Protein AF-A0A948E119-F1 (afdb_monomer)

Radius of gyration: 11.03 Å; Cα contacts (8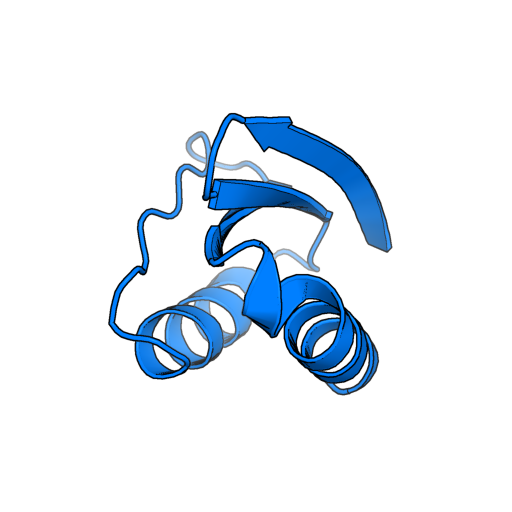 Å, |Δi|>4): 94; chains: 1; bounding box: 27×19×30 Å

Structure (mmCIF, N/CA/C/O backbone):
data_AF-A0A948E119-F1
#
_entry.id   AF-A0A948E119-F1
#
loop_
_atom_site.group_PDB
_atom_site.id
_atom_site.type_symbol
_atom_site.label_atom_id
_atom_site.label_alt_id
_atom_site.label_comp_id
_atom_site.label_asym_id
_atom_site.label_entity_id
_atom_site.label_seq_id
_atom_site.pdbx_PDB_ins_code
_atom_site.Cartn_x
_atom_site.Cartn_y
_atom_site.Cartn_z
_atom_site.occupancy
_atom_site.B_iso_or_equiv
_atom_site.auth_seq_id
_atom_site.auth_comp_id
_atom_site.auth_asym_id
_atom_site.auth_atom_id
_atom_site.pdbx_PDB_model_num
ATOM 1 N N . MET A 1 1 ? 4.594 -6.084 -2.757 1.00 83.94 1 MET A N 1
ATOM 2 C CA . MET A 1 1 ? 4.697 -6.959 -1.558 1.00 83.94 1 MET A CA 1
ATOM 3 C C . MET A 1 1 ? 4.680 -6.088 -0.313 1.00 83.94 1 MET A C 1
ATOM 5 O O . MET A 1 1 ? 5.472 -5.153 -0.264 1.00 83.94 1 MET A O 1
ATOM 9 N N . ILE A 1 2 ? 3.793 -6.359 0.651 1.00 88.56 2 ILE A N 1
ATOM 10 C CA . ILE A 1 2 ? 3.740 -5.617 1.924 1.00 88.56 2 ILE A CA 1
ATOM 11 C C . ILE A 1 2 ? 4.961 -5.981 2.774 1.00 88.56 2 ILE A C 1
ATOM 13 O O . ILE A 1 2 ? 5.292 -7.156 2.905 1.00 88.56 2 ILE A O 1
ATOM 17 N N . LEU A 1 3 ? 5.627 -4.962 3.310 1.00 89.25 3 LEU A N 1
ATOM 18 C CA . LEU A 1 3 ? 6.833 -5.065 4.131 1.00 89.25 3 LEU A CA 1
ATOM 19 C C . LEU A 1 3 ? 6.513 -4.872 5.616 1.00 89.25 3 LEU A C 1
ATOM 21 O O . LEU A 1 3 ? 6.989 -5.641 6.446 1.00 89.25 3 LEU A O 1
ATOM 25 N N . SER A 1 4 ? 5.698 -3.870 5.953 1.00 92.19 4 SER A N 1
ATOM 26 C CA . SER A 1 4 ? 5.251 -3.624 7.326 1.00 92.19 4 SER A CA 1
ATOM 27 C C . SER A 1 4 ? 3.888 -2.942 7.362 1.00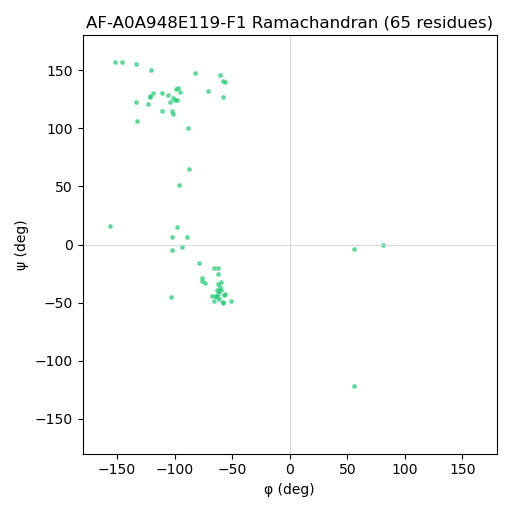 92.19 4 SER A C 1
ATOM 29 O O . SER A 1 4 ? 3.466 -2.304 6.395 1.00 92.19 4 SER A O 1
ATOM 31 N N . ILE A 1 5 ? 3.198 -3.109 8.489 1.00 92.19 5 ILE A N 1
ATOM 32 C CA . ILE A 1 5 ? 1.961 -2.407 8.819 1.00 92.19 5 ILE A CA 1
ATOM 33 C C . ILE A 1 5 ? 2.104 -1.906 10.251 1.00 92.19 5 ILE A C 1
ATOM 35 O O . ILE A 1 5 ? 2.370 -2.696 11.156 1.00 92.19 5 ILE A O 1
ATOM 39 N N . GLU A 1 6 ? 1.974 -0.598 10.431 1.00 92.25 6 GLU A N 1
ATOM 40 C CA . GLU A 1 6 ? 2.112 0.081 11.716 1.00 92.25 6 GLU A CA 1
ATOM 41 C C . GLU A 1 6 ? 0.835 0.853 12.020 1.00 92.25 6 GLU A C 1
ATOM 43 O O . GLU A 1 6 ? 0.452 1.751 11.270 1.00 92.25 6 GLU A O 1
ATOM 48 N N . ASN A 1 7 ? 0.193 0.536 13.140 1.00 89.12 7 ASN A N 1
ATOM 49 C CA . ASN A 1 7 ? -1.019 1.220 13.568 1.00 89.12 7 ASN A CA 1
ATOM 50 C C . ASN A 1 7 ? -0.627 2.282 14.594 1.00 89.12 7 ASN A C 1
ATOM 52 O O . ASN A 1 7 ? 0.020 1.979 15.601 1.00 8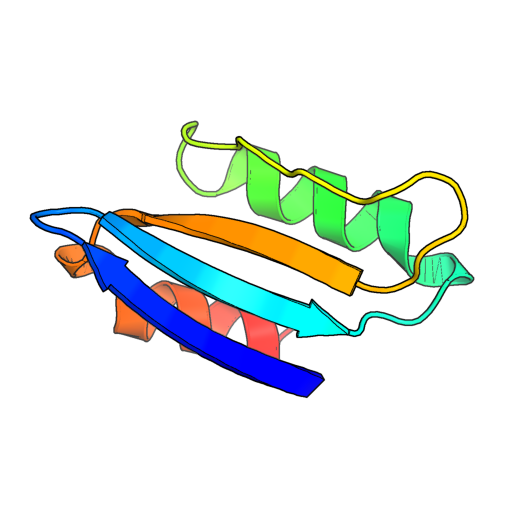9.12 7 ASN A O 1
ATOM 56 N N . LYS A 1 8 ? -1.002 3.533 14.332 1.00 83.25 8 LYS A N 1
ATOM 57 C CA . LYS A 1 8 ? -0.794 4.643 15.253 1.00 83.25 8 LYS A CA 1
ATOM 58 C C . LYS A 1 8 ? -2.089 5.433 15.377 1.00 83.25 8 LYS A C 1
ATOM 60 O O . LYS A 1 8 ? -2.431 6.198 14.481 1.00 83.25 8 LYS A O 1
ATOM 65 N N . GLU A 1 9 ? -2.743 5.274 16.526 1.00 85.50 9 GLU A N 1
ATOM 66 C CA . GLU A 1 9 ? -4.037 5.904 16.815 1.00 85.50 9 GLU A CA 1
ATOM 67 C C . GLU A 1 9 ? -5.061 5.518 15.734 1.00 85.50 9 GLU A C 1
ATOM 69 O O . GLU A 1 9 ? -5.267 4.327 15.513 1.00 85.50 9 GLU A O 1
ATOM 74 N N . ASP A 1 10 ? -5.644 6.497 15.041 1.00 88.12 10 ASP A N 1
ATOM 75 C CA . ASP A 1 10 ? -6.662 6.300 14.002 1.00 88.12 10 ASP A CA 1
ATOM 76 C C . ASP A 1 10 ? -6.075 6.121 12.590 1.00 88.12 10 ASP A C 1
ATOM 78 O O . ASP A 1 10 ? -6.818 6.086 11.609 1.00 88.12 10 ASP A O 1
ATOM 82 N N . ILE A 1 11 ? -4.745 6.035 12.460 1.00 87.81 11 ILE A N 1
ATOM 83 C CA . ILE A 1 11 ? -4.053 5.921 11.172 1.00 87.81 11 ILE A CA 1
ATOM 84 C C . ILE A 1 11 ? -3.220 4.641 11.130 1.00 87.81 11 ILE A C 1
ATOM 86 O O . ILE A 1 11 ? -2.326 4.421 11.951 1.00 87.81 11 ILE A O 1
ATOM 90 N N . THR A 1 12 ? -3.435 3.835 10.095 1.00 89.38 12 THR A N 1
ATOM 91 C CA . THR A 1 12 ? -2.542 2.742 9.727 1.00 89.38 12 THR A CA 1
ATOM 92 C C . THR A 1 12 ? -1.559 3.192 8.651 1.00 89.38 12 THR A C 1
ATOM 94 O O . THR A 1 12 ? -1.942 3.741 7.619 1.00 89.38 12 THR A O 1
ATOM 97 N N . LYS A 1 13 ? -0.272 2.908 8.851 1.00 89.94 13 LYS A N 1
ATOM 98 C CA . LYS A 1 13 ? 0.768 3.034 7.829 1.00 89.94 13 LYS A CA 1
ATOM 99 C C . LYS A 1 13 ? 1.073 1.673 7.233 1.00 89.94 13 LYS A C 1
ATOM 101 O O . LYS A 1 13 ? 1.447 0.750 7.949 1.00 89.94 13 LYS A O 1
ATOM 106 N N . ILE A 1 14 ? 0.960 1.564 5.919 1.00 89.88 14 ILE A N 1
ATOM 107 C CA . ILE A 1 14 ? 1.262 0.366 5.146 1.00 89.88 14 ILE A CA 1
ATOM 108 C C . ILE A 1 14 ? 2.512 0.652 4.321 1.00 89.88 14 ILE A C 1
ATOM 110 O O . ILE A 1 14 ? 2.498 1.495 3.424 1.00 89.88 14 ILE A O 1
ATOM 114 N N . THR A 1 15 ? 3.593 -0.066 4.607 1.00 90.50 15 THR A N 1
ATOM 115 C CA . THR A 1 15 ? 4.839 0.013 3.841 1.00 90.50 15 THR A CA 1
ATOM 116 C C . THR A 1 15 ? 4.913 -1.179 2.910 1.00 90.50 15 THR A C 1
ATOM 118 O O . THR A 1 15 ? 4.808 -2.325 3.350 1.00 90.50 15 THR A O 1
ATOM 121 N N . PHE A 1 16 ? 5.115 -0.946 1.619 1.00 89.00 16 PHE A N 1
ATOM 122 C CA . PHE A 1 16 ? 5.196 -2.012 0.627 1.00 89.00 16 PHE A CA 1
ATOM 123 C C . PHE A 1 16 ? 6.195 -1.679 -0.483 1.00 89.00 16 PHE A C 1
ATOM 125 O O . PHE A 1 16 ? 6.523 -0.523 -0.736 1.00 89.00 16 PHE A O 1
ATOM 132 N N . SER A 1 17 ? 6.693 -2.715 -1.153 1.00 89.00 17 SER A N 1
ATOM 133 C CA . SER A 1 17 ? 7.527 -2.576 -2.347 1.00 89.00 17 SER A CA 1
ATOM 134 C C . SER A 1 17 ? 6.691 -2.723 -3.618 1.00 89.00 17 SER A C 1
ATOM 136 O O . SER A 1 17 ? 5.882 -3.658 -3.721 1.00 89.00 17 SER A O 1
ATOM 138 N N . ALA A 1 18 ? 6.927 -1.824 -4.576 1.00 87.12 18 ALA A N 1
ATOM 139 C CA . ALA A 1 18 ? 6.346 -1.823 -5.916 1.00 87.12 18 ALA A CA 1
ATOM 140 C C . ALA A 1 18 ? 7.449 -1.903 -6.992 1.00 87.12 18 ALA A C 1
ATOM 142 O O . ALA A 1 18 ? 8.554 -1.404 -6.770 1.00 87.12 18 ALA A O 1
ATOM 143 N N . PRO A 1 19 ? 7.189 -2.494 -8.173 1.00 87.88 19 PRO A N 1
ATOM 144 C CA . PRO A 1 19 ? 8.120 -2.432 -9.300 1.00 87.88 19 PRO A CA 1
ATOM 145 C C . PRO A 1 19 ? 8.419 -0.981 -9.695 1.00 87.88 19 PRO A C 1
ATOM 147 O O . PRO A 1 19 ? 7.517 -0.139 -9.702 1.00 87.88 19 PRO A O 1
ATOM 150 N N . ARG A 1 20 ? 9.678 -0.677 -10.035 1.00 82.56 20 ARG A N 1
ATOM 151 C CA . ARG A 1 20 ? 10.140 0.705 -10.260 1.00 82.56 20 ARG A CA 1
ATOM 152 C C . ARG A 1 20 ? 9.370 1.395 -11.385 1.00 82.56 20 ARG A C 1
ATOM 154 O O . ARG A 1 20 ? 9.013 2.563 -11.267 1.00 82.56 20 ARG A O 1
ATOM 161 N N . GLU A 1 21 ? 9.076 0.652 -12.441 1.00 86.38 21 GLU A N 1
ATOM 162 C CA . GLU A 1 21 ? 8.298 1.068 -13.604 1.00 86.38 21 GLU A CA 1
ATOM 163 C C . GLU A 1 21 ? 6.828 1.369 -13.280 1.00 86.38 21 GLU A C 1
ATOM 165 O O . GLU A 1 21 ? 6.179 2.109 -14.015 1.00 86.38 21 GLU A O 1
ATOM 170 N N . LYS A 1 22 ? 6.309 0.848 -12.161 1.00 86.38 22 LYS A N 1
ATOM 171 C CA . LYS A 1 22 ? 4.930 1.068 -11.714 1.00 86.38 22 LYS A CA 1
ATOM 172 C C . LYS A 1 22 ? 4.803 2.093 -10.591 1.00 86.38 22 LYS A C 1
ATOM 174 O O . LYS A 1 22 ? 3.677 2.425 -10.244 1.00 86.38 22 LYS A O 1
ATOM 179 N N . ILE A 1 23 ? 5.895 2.632 -10.034 1.00 83.88 23 ILE A N 1
ATOM 180 C CA . ILE A 1 23 ? 5.823 3.550 -8.877 1.00 83.88 23 ILE A CA 1
ATOM 181 C C . ILE A 1 23 ? 4.833 4.692 -9.136 1.00 83.88 23 ILE A C 1
ATOM 183 O O . ILE A 1 23 ? 3.954 4.914 -8.313 1.00 83.88 23 ILE A O 1
ATOM 187 N N . ALA A 1 24 ? 4.915 5.360 -10.292 1.00 84.12 24 ALA A N 1
ATOM 188 C CA . ALA A 1 24 ? 4.009 6.459 -10.640 1.00 84.12 24 ALA A CA 1
ATOM 189 C C . ALA A 1 24 ? 2.529 6.030 -10.689 1.00 84.12 24 ALA A C 1
ATOM 191 O O . ALA A 1 24 ? 1.661 6.781 -10.253 1.00 84.12 24 ALA A O 1
ATOM 192 N N . PHE A 1 25 ? 2.253 4.813 -11.164 1.00 86.69 25 PHE A N 1
ATOM 193 C CA . PHE A 1 25 ? 0.908 4.239 -11.182 1.00 86.69 25 PHE A CA 1
ATOM 194 C C . PHE A 1 25 ? 0.380 3.998 -9.761 1.00 86.69 25 PHE A C 1
ATOM 196 O O . PHE A 1 25 ? -0.714 4.457 -9.443 1.00 86.69 25 PHE A O 1
ATOM 203 N N . TYR A 1 26 ? 1.175 3.367 -8.886 1.00 86.56 26 TYR A N 1
ATOM 204 C CA . TYR A 1 26 ? 0.805 3.200 -7.474 1.00 86.56 26 TYR A CA 1
ATOM 205 C C . TYR A 1 26 ? 0.545 4.558 -6.813 1.00 86.56 26 TYR A C 1
ATOM 207 O O . TYR A 1 26 ? -0.457 4.709 -6.123 1.00 86.56 26 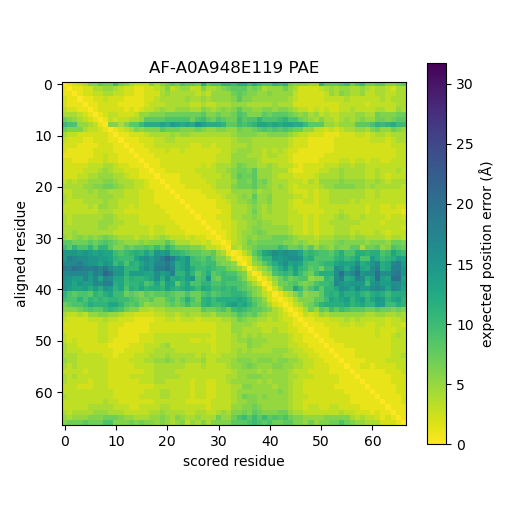TYR A O 1
ATOM 215 N N . ARG A 1 27 ? 1.392 5.569 -7.064 1.00 82.12 27 ARG A N 1
ATOM 216 C CA . ARG A 1 27 ? 1.202 6.901 -6.472 1.00 82.12 27 ARG A CA 1
ATOM 217 C C . ARG A 1 27 ? -0.149 7.506 -6.833 1.00 82.12 27 ARG A C 1
ATOM 219 O O . ARG A 1 27 ? -0.880 7.922 -5.941 1.00 82.12 27 ARG A O 1
ATOM 226 N N . PHE A 1 28 ? -0.474 7.482 -8.123 1.00 82.94 28 PHE A N 1
ATOM 227 C CA . PHE A 1 28 ? -1.699 8.055 -8.669 1.00 82.94 28 PHE A CA 1
ATOM 228 C C . PHE A 1 28 ? -2.968 7.401 -8.101 1.00 82.94 28 PHE A C 1
ATOM 230 O O . PHE A 1 28 ? -3.897 8.095 -7.683 1.00 82.94 28 PHE A O 1
ATOM 237 N N . ILE A 1 29 ? -3.006 6.065 -8.056 1.00 85.06 29 ILE A N 1
ATOM 238 C CA . ILE A 1 29 ? -4.164 5.327 -7.532 1.00 85.06 29 ILE A CA 1
ATOM 239 C C . ILE A 1 29 ? -4.352 5.595 -6.034 1.00 85.06 29 ILE A C 1
ATOM 241 O O . ILE A 1 29 ? -5.469 5.863 -5.597 1.00 85.06 29 ILE A O 1
ATOM 245 N N . LEU A 1 30 ? -3.269 5.569 -5.254 1.00 84.50 30 LEU A N 1
ATOM 246 C CA . LEU A 1 30 ? -3.342 5.705 -3.798 1.00 84.50 30 LEU A CA 1
ATOM 247 C C . LEU A 1 30 ? -3.652 7.135 -3.335 1.00 84.50 30 LEU A C 1
ATOM 249 O O . LEU A 1 30 ? -4.338 7.306 -2.332 1.00 84.50 30 LEU A O 1
ATOM 253 N N . GLU A 1 31 ? -3.196 8.163 -4.058 1.00 79.94 31 GLU A N 1
ATOM 254 C CA . GLU A 1 31 ? -3.601 9.556 -3.799 1.00 79.94 31 GLU A CA 1
ATOM 255 C C . GLU A 1 31 ? -5.110 9.762 -4.002 1.00 79.94 31 GLU A C 1
ATOM 257 O O . GLU A 1 31 ? -5.740 10.516 -3.261 1.00 79.94 31 GLU A O 1
ATOM 262 N N . SER A 1 32 ? -5.698 9.048 -4.966 1.00 76.19 32 SER A N 1
ATOM 263 C CA . SER A 1 32 ? -7.123 9.150 -5.301 1.00 76.19 32 SER A CA 1
ATOM 264 C C . SER A 1 32 ? -8.041 8.392 -4.334 1.00 76.19 32 SER A C 1
ATOM 266 O O . SER A 1 32 ? -9.249 8.612 -4.353 1.00 76.19 32 SER A O 1
ATOM 268 N N . TYR A 1 33 ? -7.495 7.482 -3.522 1.00 74.56 33 TYR A N 1
ATOM 269 C CA . TYR A 1 33 ? -8.286 6.525 -2.747 1.00 74.56 33 TYR A CA 1
ATOM 270 C C . TYR A 1 33 ? -8.971 7.134 -1.513 1.00 74.56 33 TYR A C 1
ATOM 272 O O . TYR A 1 33 ? -10.063 6.696 -1.175 1.00 74.56 33 TYR A O 1
ATOM 280 N N . ASP A 1 34 ? -8.390 8.152 -0.863 1.00 66.00 34 ASP A N 1
ATOM 281 C CA . ASP A 1 34 ? -8.993 8.711 0.367 1.00 66.00 34 ASP A CA 1
ATOM 282 C C . ASP A 1 34 ? -8.601 10.172 0.683 1.00 66.00 34 ASP A C 1
ATOM 284 O O . ASP A 1 34 ? -8.736 10.630 1.813 1.00 66.00 34 ASP A O 1
ATOM 288 N N . ASN A 1 35 ? -8.049 10.934 -0.276 1.00 57.84 35 ASN A N 1
ATOM 289 C CA . ASN A 1 35 ? -7.488 12.292 -0.074 1.00 57.84 35 ASN A CA 1
ATOM 290 C C . ASN A 1 35 ? -6.383 12.415 1.011 1.00 57.84 35 ASN A C 1
ATOM 292 O O . ASN A 1 35 ? -5.783 13.479 1.163 1.00 57.84 35 ASN A O 1
ATOM 296 N N . LEU A 1 36 ? -6.062 11.338 1.735 1.00 60.34 36 LEU A N 1
ATOM 297 C CA . LEU A 1 36 ? -5.002 11.222 2.740 1.00 60.34 36 LEU A CA 1
ATOM 298 C C . LEU A 1 36 ? -3.733 10.615 2.114 1.00 60.34 36 LEU A C 1
ATOM 300 O O . LEU A 1 36 ? -3.155 9.642 2.584 1.00 60.34 36 LEU A O 1
ATOM 304 N N . GLY A 1 37 ? -3.285 11.182 0.997 1.00 54.50 37 GLY A N 1
ATOM 305 C CA . GLY A 1 37 ? -2.120 10.694 0.260 1.00 54.50 37 GLY A CA 1
ATOM 306 C C . GLY A 1 37 ? -0.795 11.274 0.756 1.00 54.50 37 GLY A C 1
ATOM 307 O O . GLY A 1 37 ? -0.142 11.983 0.000 1.00 54.50 37 GLY A O 1
ATOM 308 N N . ILE A 1 38 ? -0.350 10.995 1.990 1.00 54.12 38 ILE A N 1
ATOM 309 C CA . ILE A 1 38 ? 1.059 11.268 2.345 1.00 54.12 38 ILE A CA 1
ATOM 310 C C . ILE A 1 38 ? 1.889 10.040 1.994 1.00 54.12 38 ILE A C 1
ATOM 312 O O . ILE A 1 38 ? 1.928 9.059 2.737 1.00 54.12 38 ILE A O 1
ATOM 316 N N . GLN A 1 39 ? 2.559 10.123 0.847 1.00 68.25 39 GLN A N 1
ATOM 317 C CA . GLN A 1 39 ? 3.529 9.140 0.390 1.00 68.25 39 GLN A CA 1
ATOM 318 C C . GLN A 1 39 ? 4.938 9.674 0.622 1.00 68.25 39 GLN A C 1
ATOM 320 O O . GLN A 1 39 ? 5.361 10.644 -0.007 1.00 68.25 39 GLN A O 1
ATOM 325 N N . THR A 1 40 ? 5.698 9.021 1.496 1.00 61.44 40 THR A N 1
ATOM 326 C CA . THR A 1 40 ? 7.146 9.215 1.547 1.00 61.44 40 THR A CA 1
ATOM 327 C C . THR A 1 40 ? 7.809 8.040 0.849 1.00 61.44 40 THR A C 1
ATOM 329 O O . THR A 1 40 ? 7.769 6.903 1.310 1.00 61.44 40 THR A O 1
ATOM 332 N N . THR A 1 41 ? 8.423 8.316 -0.295 1.00 67.81 41 THR A N 1
ATOM 333 C CA . THR A 1 41 ? 9.446 7.437 -0.857 1.00 67.81 41 THR A CA 1
ATOM 334 C C . THR A 1 41 ? 10.761 8.184 -0.756 1.00 67.81 41 THR A C 1
ATOM 336 O O . THR A 1 41 ? 10.845 9.332 -1.203 1.00 67.81 41 THR A O 1
ATOM 339 N N . GLU A 1 42 ? 11.800 7.552 -0.234 1.00 67.94 42 GLU A N 1
ATOM 340 C CA . GLU A 1 42 ? 13.148 8.072 -0.440 1.00 67.94 42 GLU A CA 1
ATOM 341 C C . GLU A 1 42 ? 13.465 8.107 -1.944 1.00 67.94 42 GLU A C 1
ATOM 343 O O . GLU A 1 42 ? 12.995 7.266 -2.720 1.00 67.94 42 GLU A O 1
ATOM 348 N N . ALA A 1 43 ? 14.231 9.106 -2.385 1.00 65.38 43 ALA A N 1
ATOM 349 C CA . ALA A 1 43 ? 14.573 9.257 -3.794 1.00 65.38 43 ALA A CA 1
ATOM 350 C C . ALA A 1 43 ? 15.299 8.002 -4.313 1.00 65.38 43 ALA A C 1
ATOM 352 O O . ALA A 1 43 ? 16.292 7.563 -3.743 1.00 65.38 43 ALA A O 1
ATOM 353 N N . GLY A 1 44 ? 14.800 7.424 -5.409 1.00 69.25 44 GLY A N 1
ATOM 354 C CA . GLY A 1 44 ? 15.364 6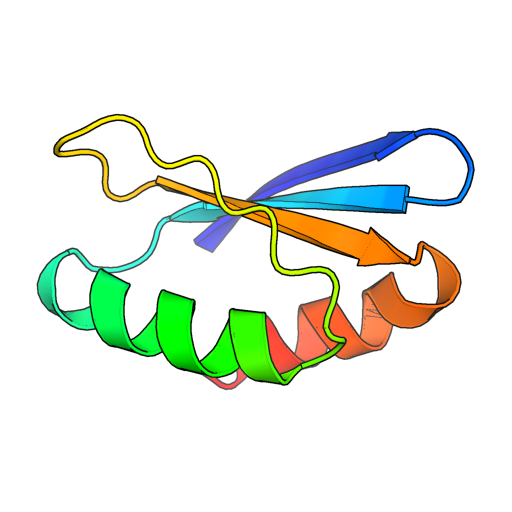.206 -6.001 1.00 69.25 44 GLY A CA 1
ATOM 355 C C . GLY A 1 44 ? 14.930 4.894 -5.336 1.00 69.25 44 GLY A C 1
ATOM 356 O O . GLY A 1 44 ? 15.320 3.834 -5.826 1.00 69.25 44 GLY A O 1
ATOM 357 N N . SER A 1 45 ? 14.105 4.947 -4.287 1.00 80.12 45 SER A N 1
ATOM 358 C CA . SER A 1 45 ? 13.549 3.761 -3.637 1.00 80.12 45 SER A CA 1
ATOM 359 C C . SER A 1 45 ? 12.326 3.218 -4.379 1.00 80.12 45 SER A C 1
ATOM 361 O O . SER A 1 45 ? 11.542 3.963 -4.967 1.00 80.12 45 SER A O 1
ATOM 363 N N . ASN A 1 46 ? 12.156 1.899 -4.326 1.00 85.31 46 ASN A N 1
ATOM 364 C CA . ASN A 1 46 ? 10.968 1.182 -4.786 1.00 85.31 46 ASN A CA 1
ATOM 365 C C . ASN A 1 46 ? 10.000 0.852 -3.632 1.00 85.31 46 ASN A C 1
ATOM 367 O O . ASN A 1 46 ? 9.122 -0.001 -3.776 1.00 85.31 46 ASN A O 1
ATOM 371 N N . ILE A 1 47 ? 10.197 1.500 -2.482 1.00 88.19 47 ILE A N 1
ATOM 372 C CA . ILE A 1 47 ? 9.382 1.376 -1.276 1.00 88.19 47 ILE A CA 1
ATOM 373 C C . ILE A 1 47 ? 8.406 2.547 -1.221 1.00 88.19 47 ILE A C 1
ATOM 375 O O . ILE A 1 47 ? 8.796 3.698 -1.420 1.00 88.19 47 ILE A O 1
ATOM 379 N N . ILE A 1 48 ? 7.145 2.237 -0.935 1.00 86.56 48 ILE A N 1
ATOM 380 C CA . ILE A 1 48 ? 6.053 3.189 -0.766 1.00 86.56 48 ILE A CA 1
ATOM 381 C C . ILE A 1 48 ? 5.481 3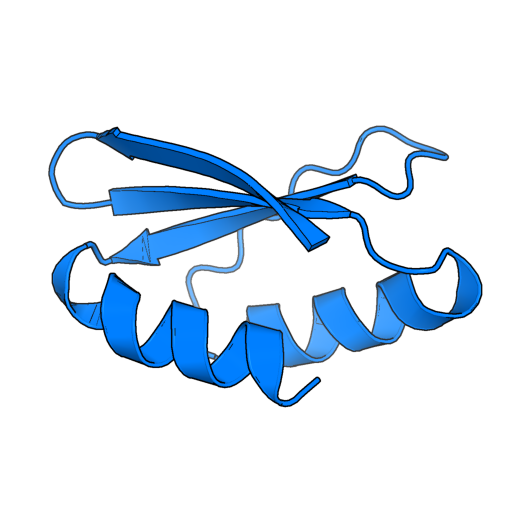.002 0.634 1.00 86.56 48 ILE A C 1
ATOM 383 O O . ILE A 1 48 ? 5.124 1.889 1.020 1.00 86.56 48 ILE A O 1
ATOM 387 N N . THR A 1 49 ? 5.380 4.104 1.371 1.00 88.50 49 THR A N 1
ATOM 388 C CA . THR A 1 49 ? 4.641 4.172 2.632 1.00 88.50 49 THR A CA 1
ATOM 389 C C . THR A 1 49 ? 3.330 4.890 2.374 1.00 88.50 49 THR A C 1
ATOM 391 O O . THR A 1 49 ? 3.333 6.027 1.904 1.00 88.50 49 THR A O 1
ATOM 394 N N . TRP A 1 50 ? 2.219 4.230 2.677 1.00 88.12 50 TRP A N 1
ATOM 395 C CA . TRP A 1 50 ? 0.873 4.753 2.496 1.00 88.12 50 TRP A CA 1
ATOM 396 C C . TRP A 1 50 ? 0.157 4.829 3.841 1.00 88.12 50 TRP A C 1
ATOM 398 O O . TRP A 1 50 ? 0.191 3.872 4.606 1.00 88.12 50 TRP A O 1
ATOM 408 N N . SER A 1 51 ? -0.449 5.975 4.147 1.00 87.88 51 SER A N 1
ATOM 409 C CA . SER A 1 51 ? -1.195 6.187 5.390 1.00 87.88 51 SER A CA 1
ATOM 410 C C . SER A 1 51 ? -2.689 6.186 5.086 1.00 87.88 51 SER A C 1
ATOM 412 O O . SER A 1 51 ? -3.118 6.914 4.197 1.00 87.88 51 SER A O 1
ATOM 414 N N . VAL A 1 52 ? -3.462 5.391 5.818 1.00 87.25 52 VAL A N 1
ATOM 415 C CA . VAL A 1 52 ? -4.921 5.277 5.682 1.00 87.25 52 VAL A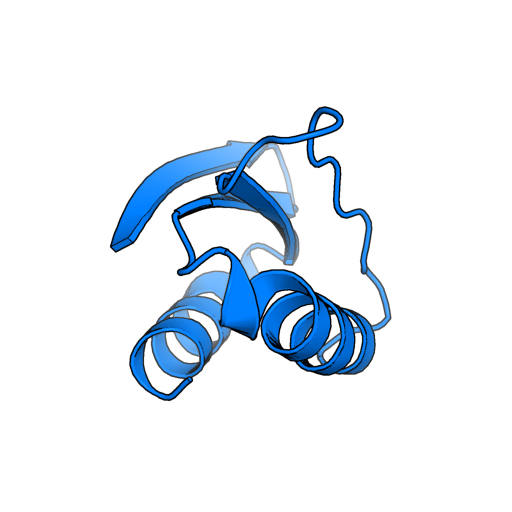 CA 1
ATOM 416 C C . VAL A 1 52 ? -5.580 5.331 7.058 1.00 87.25 52 VAL A C 1
ATOM 418 O O . VAL A 1 52 ? -4.924 4.983 8.043 1.00 87.25 52 VAL A O 1
ATOM 421 N N . PRO A 1 53 ? -6.853 5.735 7.168 1.00 88.69 53 PRO A N 1
ATOM 422 C CA . PRO A 1 53 ? -7.615 5.534 8.393 1.00 88.69 53 PRO A CA 1
ATOM 423 C C . PRO A 1 53 ? -7.643 4.051 8.783 1.00 88.69 53 PRO A C 1
ATOM 425 O O . PRO A 1 53 ? -7.813 3.187 7.922 1.00 88.69 53 PRO A O 1
ATOM 428 N N . ASP A 1 54 ? -7.523 3.745 10.076 1.00 87.94 54 ASP A N 1
ATOM 429 C CA . ASP A 1 54 ? -7.505 2.356 10.571 1.00 87.94 54 ASP A CA 1
ATOM 430 C C . ASP A 1 54 ? -8.798 1.598 10.216 1.00 87.94 54 ASP A C 1
ATOM 432 O O . ASP A 1 54 ? -8.773 0.417 9.868 1.00 87.94 54 ASP A O 1
ATOM 436 N N . SER A 1 55 ? -9.924 2.317 10.157 1.00 89.00 55 SER A N 1
ATOM 437 C CA . SER A 1 55 ? -11.220 1.794 9.709 1.00 89.00 55 SER A CA 1
ATOM 438 C C . SER A 1 55 ? -11.246 1.317 8.252 1.00 89.00 55 SER A C 1
ATOM 440 O O . SER A 1 55 ? -12.119 0.527 7.903 1.00 89.00 55 SER A O 1
ATOM 442 N N . GLN A 1 56 ? -10.306 1.761 7.412 1.00 87.56 56 GLN A N 1
ATOM 443 C CA . GLN A 1 56 ? -10.200 1.383 5.999 1.00 87.56 56 GLN A CA 1
ATOM 444 C C . GLN A 1 56 ? -9.096 0.347 5.731 1.00 87.56 56 GLN A C 1
ATOM 446 O O . GLN A 1 56 ? -8.823 0.030 4.572 1.00 87.56 56 GLN A O 1
ATOM 451 N N . LEU A 1 57 ? -8.441 -0.196 6.766 1.00 87.25 57 LEU A N 1
ATOM 452 C CA . LEU A 1 57 ? -7.296 -1.095 6.597 1.00 87.25 57 LEU A CA 1
ATOM 453 C C . LEU A 1 57 ? -7.608 -2.315 5.718 1.00 87.25 57 LEU A C 1
ATOM 455 O O . LEU A 1 57 ? -6.786 -2.695 4.883 1.00 87.25 57 LEU A O 1
ATOM 459 N N . GLU A 1 58 ? -8.770 -2.944 5.895 1.00 88.81 58 GLU A N 1
ATOM 460 C CA . GLU A 1 58 ? -9.121 -4.126 5.102 1.00 88.81 58 GLU A CA 1
ATOM 461 C C . GLU A 1 58 ? -9.337 -3.766 3.627 1.00 88.81 58 GLU A C 1
ATOM 463 O O . GLU A 1 58 ? -8.756 -4.405 2.750 1.00 88.81 58 GLU A O 1
ATOM 468 N N . ASP A 1 59 ? -10.058 -2.681 3.342 1.00 88.56 59 ASP A N 1
ATOM 469 C CA . ASP A 1 59 ? -10.267 -2.221 1.967 1.00 88.56 59 ASP A CA 1
ATOM 470 C C . ASP A 1 59 ? -8.934 -1.808 1.308 1.00 88.56 59 ASP A C 1
ATOM 472 O O . ASP A 1 59 ? -8.658 -2.157 0.157 1.00 88.56 59 ASP A O 1
ATOM 476 N N . ALA A 1 60 ? -8.042 -1.161 2.066 1.00 87.31 60 ALA A N 1
ATOM 477 C CA . ALA A 1 60 ? -6.693 -0.810 1.627 1.00 87.31 60 ALA A CA 1
ATOM 478 C C . ALA A 1 60 ? -5.846 -2.051 1.285 1.00 87.31 60 ALA A C 1
ATOM 480 O O . ALA A 1 60 ? -5.114 -2.055 0.289 1.00 87.31 60 ALA A O 1
ATOM 481 N N . ARG A 1 61 ? -5.956 -3.137 2.067 1.00 87.38 61 ARG A N 1
ATOM 482 C CA . ARG A 1 61 ? -5.304 -4.421 1.752 1.00 87.38 61 ARG A CA 1
ATOM 483 C C . ARG A 1 61 ? -5.844 -5.013 0.458 1.00 87.38 61 ARG A C 1
ATOM 485 O O . ARG A 1 61 ? -5.045 -5.455 -0.367 1.00 87.38 61 ARG A O 1
ATOM 492 N N . GLN A 1 62 ? -7.163 -5.004 0.271 1.00 88.38 62 GLN A N 1
ATOM 493 C CA . GLN A 1 62 ? -7.787 -5.511 -0.951 1.00 88.38 62 GLN A CA 1
ATOM 494 C C . GLN A 1 62 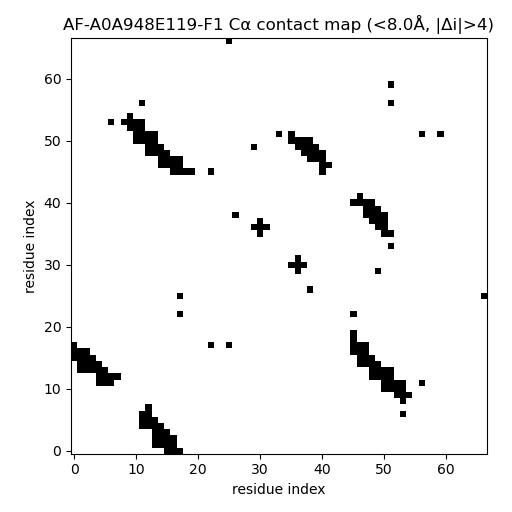? -7.339 -4.711 -2.176 1.00 88.38 62 GLN A C 1
ATOM 496 O O . GLN A 1 62 ? -6.997 -5.301 -3.201 1.00 88.38 62 GLN A O 1
ATOM 501 N N . LEU A 1 63 ? -7.261 -3.381 -2.075 1.00 87.44 63 LEU A N 1
ATOM 502 C CA . LEU A 1 63 ? -6.752 -2.545 -3.160 1.00 87.44 63 LEU A CA 1
ATOM 503 C C . LEU A 1 63 ? -5.325 -2.945 -3.549 1.00 87.44 63 LEU A C 1
ATOM 505 O O . LEU A 1 63 ? -5.075 -3.190 -4.724 1.00 87.44 63 LEU A O 1
ATOM 509 N N . LEU A 1 64 ? -4.413 -3.066 -2.578 1.00 86.06 64 LEU A N 1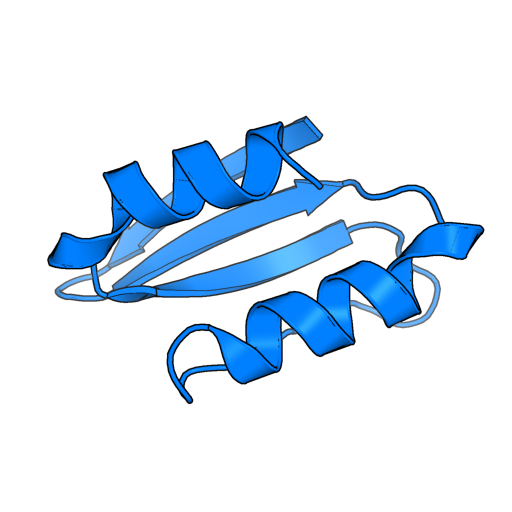
ATOM 510 C CA . LEU A 1 64 ? -3.004 -3.404 -2.827 1.00 86.06 64 LEU A CA 1
ATOM 511 C C . LEU A 1 64 ? -2.799 -4.783 -3.469 1.00 86.06 64 LEU A C 1
ATOM 513 O O . LEU A 1 64 ? -1.781 -4.997 -4.122 1.00 86.06 64 LEU A O 1
ATOM 517 N N . VAL A 1 65 ? -3.729 -5.722 -3.273 1.00 86.38 65 VAL A N 1
ATOM 518 C CA . VAL A 1 65 ? -3.703 -7.037 -3.938 1.00 86.38 65 VAL A CA 1
ATOM 519 C C . VAL A 1 65 ? -4.145 -6.936 -5.402 1.00 86.38 65 VAL A C 1
ATOM 521 O O . VAL A 1 65 ? -3.698 -7.727 -6.231 1.00 86.38 65 VAL A O 1
ATOM 524 N N . ASN A 1 66 ? -4.998 -5.964 -5.725 1.00 83.12 66 ASN A N 1
ATOM 525 C CA . ASN A 1 66 ? -5.633 -5.824 -7.035 1.00 83.12 66 ASN A CA 1
ATOM 526 C C . ASN A 1 66 ? -4.890 -4.890 -8.010 1.00 83.12 66 ASN A C 1
ATOM 528 O O . ASN A 1 66 ? -5.329 -4.754 -9.154 1.00 83.12 66 ASN A O 1
ATOM 532 N N . ILE A 1 67 ? -3.784 -4.259 -7.592 1.00 78.56 67 ILE A N 1
ATOM 533 C CA . ILE A 1 67 ? -2.989 -3.310 -8.401 1.00 78.56 67 ILE A CA 1
ATOM 534 C C . ILE A 1 67 ? -1.551 -3.791 -8.651 1.00 78.56 67 ILE A C 1
ATOM 536 O O . ILE A 1 67 ? -1.074 -3.665 -9.807 1.00 78.56 67 ILE A O 1
#

Solvent-accessible surface area (backbone atoms only — not comparable to full-atom values): 3927 Å² total; per-residue (Å²): 87,81,75,49,75,49,79,53,90,68,35,28,36,40,30,27,46,50,60,72,92,44,44,68,56,54,51,57,56,53,40,69,70,71,77,52,54,61,68,63,52,62,90,94,53,45,46,44,36,44,45,44,50,48,93,44,47,68,61,53,51,53,52,68,74,74,110

Nearest PDB structures (foldseek):
  3ab4-assembly4_P  TM=7.198E-01  e=4.138E-01  Corynebacterium glutamicum
  1wwh-assembly1_D  TM=5.727E-01  e=3.202E-01  Mus musculus
  2j0x-assembly1_B  TM=6.430E-01  e=5.347E-01  Escherichia coli
  3mah-assembly1_A-2  TM=7.452E-01  e=1.695E+00  Porphyromonas gingivalis W83
  5zcy-assembly1_A  TM=4.681E-01  e=2.654E+00  Pyrococcus horikoshii OT3

pLDDT: mean 82.6, std 9.54, range [54.12, 92.25]

Secondary structure (DSSP, 8-state):
-EEEEEEETTEEEEEEE--GGGHHHHHHHHHHHHS----B--TT--EEEEEEEGGGHHHHHHHHHH-

Mean predicted aligned error: 4.85 Å

Sequence (67 aa):
MILSIENKEDITKITFSAPREKIAFYRFILESYDNLGIQTTEAGSNIITWSVPDSQLEDARQLLVNI

Foldseek 3Di:
DWDDWDDDPQKIKTKDFDDPVCPVVVLVVLCPPAVQRPWDDDPPGRMTIGMDGPVCVVVVVVVVVVD